Protein AF-A0A8A2U909-F1 (afdb_monomer_lite)

Structure (mmCIF, N/CA/C/O backbone):
data_AF-A0A8A2U909-F1
#
_entry.id   AF-A0A8A2U909-F1
#
loop_
_atom_site.group_PDB
_atom_site.id
_atom_site.type_symbol
_atom_site.label_atom_id
_atom_site.label_alt_id
_atom_site.label_comp_id
_atom_site.label_asym_id
_atom_site.label_entity_id
_atom_site.label_seq_id
_atom_site.pdbx_PDB_ins_code
_atom_site.Cartn_x
_atom_site.Cartn_y
_atom_site.Cartn_z
_atom_site.occupancy
_atom_site.B_iso_or_equiv
_atom_site.auth_seq_id
_atom_site.auth_comp_id
_atom_site.auth_asym_id
_atom_site.auth_atom_id
_atom_site.pdbx_PDB_model_num
ATOM 1 N N . MET A 1 1 ? -36.564 -21.801 -9.803 1.00 47.28 1 MET A N 1
ATOM 2 C CA . MET A 1 1 ? -35.468 -21.285 -8.952 1.00 47.28 1 MET A CA 1
ATOM 3 C C . MET A 1 1 ? -34.598 -20.364 -9.797 1.00 47.28 1 MET A C 1
ATOM 5 O O . MET A 1 1 ? -33.864 -20.849 -10.649 1.00 47.28 1 MET A O 1
ATOM 9 N N . GLY A 1 2 ? -34.771 -19.047 -9.660 1.00 52.44 2 GLY A N 1
ATOM 10 C CA . GLY A 1 2 ? -33.979 -18.056 -10.394 1.00 52.44 2 GLY A CA 1
ATOM 11 C C . GLY A 1 2 ? -32.589 -17.927 -9.777 1.00 52.44 2 GLY A C 1
ATOM 12 O O . GLY A 1 2 ? -32.468 -17.796 -8.563 1.00 52.44 2 GLY A O 1
ATOM 13 N N . LYS A 1 3 ? -31.538 -18.011 -10.596 1.00 52.72 3 LYS A N 1
ATOM 14 C CA . LYS A 1 3 ? -30.159 -17.796 -10.150 1.00 52.72 3 LYS A CA 1
ATOM 15 C C . LYS A 1 3 ? -29.948 -16.292 -9.974 1.00 52.72 3 LYS A C 1
ATOM 17 O O . LYS A 1 3 ? -29.830 -15.575 -10.965 1.00 52.72 3 LYS A O 1
ATOM 22 N N . THR A 1 4 ? -29.926 -15.811 -8.735 1.00 53.03 4 THR A N 1
ATOM 23 C CA . THR A 1 4 ? -29.543 -14.428 -8.432 1.00 53.03 4 THR A CA 1
ATOM 24 C C . THR A 1 4 ? -28.073 -14.248 -8.795 1.00 53.03 4 THR A C 1
ATOM 26 O O . THR A 1 4 ? -27.189 -14.830 -8.171 1.00 53.03 4 THR A O 1
ATOM 29 N N . LYS A 1 5 ? -27.810 -13.481 -9.853 1.00 51.97 5 LYS A N 1
ATOM 30 C CA . LYS A 1 5 ? -26.457 -13.139 -10.291 1.00 51.97 5 LYS A CA 1
ATOM 31 C C . LYS A 1 5 ? -26.011 -11.924 -9.478 1.00 51.97 5 LYS A C 1
ATOM 33 O O . LYS A 1 5 ? -26.373 -10.802 -9.813 1.00 51.97 5 LYS A O 1
ATOM 38 N N . ILE A 1 6 ? -25.292 -12.157 -8.383 1.00 53.19 6 ILE A N 1
ATOM 39 C CA . ILE A 1 6 ? -24.688 -11.077 -7.595 1.00 53.19 6 ILE A CA 1
ATOM 40 C C . ILE A 1 6 ? -23.585 -10.456 -8.463 1.00 53.19 6 ILE A C 1
ATOM 42 O O . ILE A 1 6 ? -22.644 -11.147 -8.856 1.00 53.19 6 ILE A O 1
ATOM 46 N N . ARG A 1 7 ? -23.738 -9.180 -8.832 1.00 53.00 7 ARG A N 1
ATOM 47 C CA . ARG A 1 7 ? -22.657 -8.385 -9.423 1.00 53.00 7 ARG A CA 1
ATOM 48 C C . ARG A 1 7 ? -21.911 -7.730 -8.269 1.00 53.00 7 ARG A C 1
ATOM 50 O O . ARG A 1 7 ? -22.487 -6.906 -7.571 1.00 53.00 7 ARG A O 1
ATOM 57 N N . TYR A 1 8 ? -20.665 -8.130 -8.064 1.00 52.78 8 TYR A N 1
ATOM 58 C CA . TYR A 1 8 ? -19.734 -7.381 -7.231 1.00 52.78 8 TYR A CA 1
ATOM 59 C C . TYR A 1 8 ? -19.113 -6.314 -8.132 1.00 52.78 8 TYR A C 1
ATOM 61 O O . TYR A 1 8 ? -18.370 -6.649 -9.053 1.00 52.78 8 TYR A O 1
ATOM 69 N N . GLU A 1 9 ? -19.480 -5.052 -7.933 1.00 56.06 9 GLU A N 1
ATOM 70 C CA . GLU A 1 9 ? -18.778 -3.934 -8.562 1.00 56.06 9 GLU A CA 1
ATOM 71 C C . GLU A 1 9 ? -17.549 -3.642 -7.700 1.00 56.06 9 GLU A C 1
ATOM 73 O O . GLU A 1 9 ? -17.666 -3.226 -6.549 1.00 56.06 9 GLU A O 1
ATOM 78 N N . ALA A 1 10 ? -16.362 -3.956 -8.221 1.00 59.59 10 ALA A N 1
ATOM 79 C CA . ALA A 1 10 ? -15.121 -3.553 -7.581 1.00 59.59 10 ALA A CA 1
ATOM 80 C C . ALA A 1 10 ? -14.982 -2.034 -7.753 1.00 59.59 10 ALA A C 1
ATOM 82 O O . ALA A 1 10 ? -14.821 -1.556 -8.875 1.00 59.59 10 ALA A O 1
ATOM 83 N N . ASN A 1 11 ? -15.069 -1.280 -6.656 1.00 74.62 11 ASN A N 1
ATOM 84 C CA . ASN A 1 11 ? -14.745 0.144 -6.662 1.00 74.62 11 ASN A CA 1
ATOM 85 C C . ASN A 1 11 ? -13.223 0.285 -6.778 1.00 74.62 11 ASN A C 1
ATOM 87 O O . ASN A 1 11 ? -12.502 0.158 -5.786 1.00 74.62 11 ASN A O 1
ATOM 91 N N . VAL A 1 12 ? -12.740 0.479 -8.004 1.00 82.12 12 VAL A N 1
ATOM 92 C CA . VAL A 1 12 ? -11.330 0.766 -8.278 1.00 82.12 12 VAL A CA 1
ATOM 93 C C . VAL A 1 12 ? -11.115 2.267 -8.119 1.00 82.12 12 VAL A C 1
ATOM 95 O O . VAL A 1 12 ? -11.757 3.062 -8.804 1.00 82.12 12 VAL A O 1
ATOM 98 N N . THR A 1 13 ? -10.226 2.640 -7.203 1.00 85.81 13 THR A N 1
ATOM 99 C CA . THR A 1 13 ? -9.774 4.024 -7.016 1.00 85.81 13 THR A CA 1
ATOM 100 C C . THR A 1 13 ? -8.370 4.130 -7.576 1.00 85.81 13 THR A C 1
ATOM 102 O O . THR A 1 13 ? -7.528 3.294 -7.254 1.00 85.81 13 THR A O 1
ATOM 105 N N . GLU A 1 14 ? -8.117 5.149 -8.392 1.00 87.62 14 GLU A N 1
ATOM 106 C CA . GLU A 1 14 ? -6.828 5.382 -9.042 1.00 87.62 14 GLU A CA 1
ATOM 107 C C . GLU A 1 14 ? -6.304 6.775 -8.699 1.00 87.62 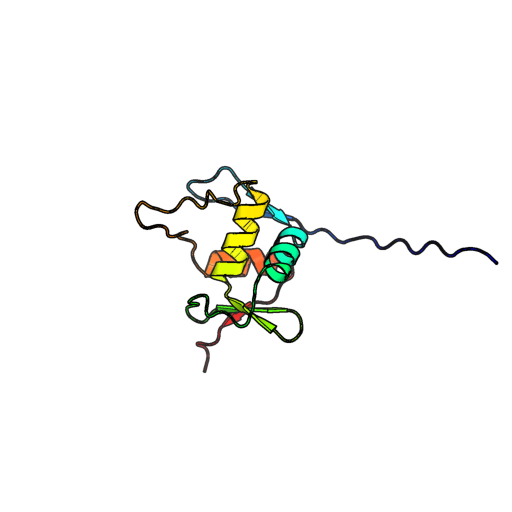14 GLU A C 1
ATOM 109 O O . GLU A 1 14 ? -7.067 7.733 -8.559 1.00 87.62 14 GLU A O 1
ATOM 114 N N . THR A 1 15 ? -4.987 6.897 -8.594 1.00 81.81 15 THR A N 1
ATOM 115 C CA . THR A 1 15 ? -4.300 8.169 -8.390 1.00 81.81 15 THR A CA 1
ATOM 116 C C . THR A 1 15 ? -3.006 8.197 -9.194 1.00 81.81 15 THR A C 1
ATOM 118 O O . THR A 1 15 ? -2.431 7.158 -9.522 1.00 81.81 15 THR A O 1
ATOM 121 N N . VAL A 1 16 ? -2.549 9.392 -9.560 1.00 76.81 16 VAL A N 1
ATOM 122 C CA . VAL A 1 16 ? -1.341 9.560 -10.376 1.00 76.81 16 VAL A CA 1
ATOM 123 C C . VAL A 1 16 ? -0.204 10.030 -9.488 1.00 76.81 16 VAL A C 1
ATOM 125 O O . VAL A 1 16 ? -0.205 11.163 -9.005 1.00 76.81 16 VAL A O 1
ATOM 128 N N . LEU A 1 17 ? 0.805 9.179 -9.333 1.00 71.62 17 LEU A N 1
ATOM 129 C CA . LEU A 1 17 ? 2.045 9.539 -8.673 1.00 71.62 17 LEU A CA 1
ATOM 130 C C . LEU A 1 17 ? 2.983 10.209 -9.683 1.00 71.62 17 LEU A C 1
ATOM 132 O O . LEU A 1 17 ? 3.403 9.613 -10.678 1.00 71.62 17 LEU A O 1
ATOM 136 N N . ARG A 1 18 ? 3.322 11.474 -9.421 1.00 65.62 18 ARG A N 1
ATOM 137 C CA . ARG A 1 18 ? 4.377 12.191 -10.145 1.00 65.62 18 ARG A CA 1
ATOM 138 C C . ARG A 1 18 ? 5.656 12.102 -9.331 1.00 65.62 18 ARG A C 1
ATOM 140 O O . ARG A 1 18 ? 5.723 12.679 -8.251 1.00 65.62 18 ARG A O 1
ATOM 147 N N . THR A 1 19 ? 6.660 11.402 -9.843 1.00 57.91 19 THR A N 1
ATOM 148 C CA . THR A 1 19 ? 7.998 11.403 -9.245 1.00 57.91 19 THR A CA 1
ATOM 149 C C . THR A 1 19 ? 8.932 12.262 -10.097 1.00 57.91 19 THR A C 1
ATOM 151 O O . THR A 1 19 ? 8.642 12.559 -11.256 1.00 57.91 19 THR A O 1
ATOM 154 N N . ALA A 1 20 ? 10.041 12.720 -9.515 1.00 54.34 20 ALA A N 1
ATOM 155 C CA . ALA A 1 20 ? 11.003 13.566 -10.222 1.00 54.34 20 ALA A CA 1
ATOM 156 C C . ALA A 1 20 ? 11.806 12.810 -11.303 1.00 54.34 20 ALA A C 1
ATOM 158 O O . ALA A 1 20 ? 12.410 13.456 -12.157 1.00 54.34 20 ALA A O 1
ATOM 159 N N . ARG A 1 21 ? 11.824 11.467 -11.265 1.00 52.88 21 ARG A N 1
ATOM 160 C CA . ARG A 1 21 ? 12.653 10.610 -12.137 1.00 52.88 21 ARG A CA 1
ATOM 161 C C . ARG A 1 21 ? 11.868 9.579 -12.955 1.00 52.88 21 ARG A C 1
ATOM 163 O O . ARG A 1 21 ? 12.262 9.290 -14.078 1.00 52.88 21 ARG A O 1
ATOM 170 N N . ILE A 1 22 ? 10.728 9.098 -12.458 1.00 55.41 22 ILE A N 1
ATOM 171 C CA . ILE A 1 22 ? 9.873 8.132 -13.160 1.00 55.41 22 ILE A CA 1
ATOM 172 C C . ILE A 1 22 ? 8.795 8.903 -13.930 1.00 55.41 22 ILE A C 1
ATOM 174 O O . ILE A 1 22 ? 8.192 9.857 -13.427 1.00 55.41 22 ILE A O 1
ATOM 178 N N . LYS A 1 23 ? 8.519 8.470 -15.164 1.00 61.59 23 LYS A N 1
ATOM 179 C CA . LYS A 1 23 ? 7.317 8.876 -15.907 1.00 61.59 23 LYS A CA 1
ATOM 180 C C . LYS A 1 23 ? 6.096 8.679 -14.999 1.00 61.59 23 LYS A C 1
ATOM 182 O O . LYS A 1 23 ? 6.043 7.699 -14.270 1.00 61.59 23 LYS A O 1
ATOM 187 N N . SER A 1 24 ? 5.132 9.602 -15.021 1.00 68.69 24 SER A N 1
ATOM 188 C CA . SER A 1 24 ? 3.940 9.543 -14.156 1.00 68.69 24 SER A CA 1
ATOM 189 C C . SER A 1 24 ? 3.352 8.128 -14.084 1.00 68.69 24 SER A C 1
ATOM 191 O O . SER A 1 24 ? 2.962 7.587 -15.122 1.00 68.69 24 SER A O 1
ATOM 193 N N . VAL A 1 25 ? 3.278 7.564 -12.879 1.00 75.25 25 VAL A N 1
ATOM 194 C CA . VAL A 1 25 ? 2.764 6.211 -12.637 1.00 75.25 25 VAL A CA 1
ATOM 195 C C . VAL A 1 25 ? 1.328 6.326 -12.147 1.00 75.25 25 VAL A C 1
ATOM 197 O O . VAL A 1 25 ? 1.042 7.100 -11.234 1.00 75.25 25 VAL A O 1
ATOM 200 N N . THR A 1 26 ? 0.416 5.576 -12.762 1.00 83.00 26 THR A N 1
ATOM 201 C CA . THR A 1 26 ? -0.957 5.449 -12.256 1.00 83.00 26 THR A CA 1
ATOM 202 C C . THR A 1 26 ? -0.990 4.276 -11.298 1.00 83.00 26 THR A C 1
ATOM 204 O O . THR A 1 26 ? -0.565 3.190 -11.664 1.00 83.00 26 THR A O 1
ATOM 207 N N . VAL A 1 27 ? -1.454 4.514 -10.079 1.00 85.06 27 VAL A N 1
ATOM 208 C CA . VAL A 1 27 ? -1.506 3.536 -8.992 1.00 85.06 27 VAL A CA 1
ATOM 209 C C . VAL A 1 27 ? -2.947 3.389 -8.539 1.00 85.06 27 VAL A C 1
ATOM 211 O O . VAL A 1 27 ? -3.638 4.392 -8.357 1.00 85.06 27 VAL A O 1
ATOM 214 N N . SER A 1 28 ? -3.399 2.150 -8.353 1.00 89.50 28 SER A N 1
ATOM 215 C CA . SER A 1 28 ? -4.757 1.854 -7.901 1.00 89.50 28 SER A CA 1
ATOM 216 C C . SER A 1 28 ? -4.792 1.239 -6.504 1.00 89.50 28 SER A C 1
ATOM 218 O O . SER A 1 28 ? -3.804 0.700 -5.999 1.00 89.50 28 SER A O 1
ATOM 220 N N . ASN A 1 29 ? -5.968 1.253 -5.876 1.00 89.81 29 ASN A N 1
ATOM 221 C CA . ASN A 1 29 ? -6.197 0.521 -4.631 1.00 89.81 29 ASN A CA 1
ATOM 222 C C . ASN A 1 29 ? -5.959 -0.994 -4.788 1.00 89.81 29 ASN A C 1
ATOM 224 O O . ASN A 1 29 ? -5.524 -1.648 -3.843 1.00 89.81 29 ASN A O 1
ATOM 228 N N . VAL A 1 30 ? -6.167 -1.551 -5.984 1.00 89.81 30 VAL A N 1
ATOM 229 C CA . VAL A 1 30 ? -5.867 -2.958 -6.296 1.00 89.81 30 VAL A CA 1
ATOM 230 C C . VAL A 1 30 ? -4.364 -3.237 -6.239 1.00 89.81 30 VAL A C 1
ATOM 232 O O . VAL A 1 30 ? -3.961 -4.303 -5.771 1.00 89.81 30 VAL A O 1
ATOM 235 N N . ASP A 1 31 ? -3.527 -2.286 -6.652 1.00 89.06 31 ASP A N 1
ATOM 236 C CA . ASP A 1 31 ? -2.070 -2.433 -6.586 1.00 89.06 31 ASP A CA 1
ATOM 237 C C . ASP A 1 31 ? -1.572 -2.445 -5.140 1.00 89.06 31 ASP A C 1
ATOM 239 O O . ASP A 1 31 ? -0.715 -3.260 -4.793 1.00 89.06 31 ASP A O 1
ATOM 243 N N . VAL A 1 32 ? -2.182 -1.627 -4.276 1.00 90.00 32 VAL A N 1
ATOM 244 C CA . VAL A 1 32 ? -1.913 -1.635 -2.830 1.00 90.00 32 VAL A CA 1
ATOM 245 C C . VAL A 1 32 ? -2.338 -2.963 -2.201 1.00 90.00 32 VAL A C 1
ATOM 247 O O . VAL A 1 32 ? -1.567 -3.564 -1.455 1.00 90.00 32 VAL A O 1
ATOM 250 N N . LEU A 1 33 ? -3.528 -3.478 -2.534 1.00 90.75 33 LEU A N 1
ATOM 251 C CA . LEU A 1 33 ? -3.983 -4.792 -2.055 1.00 90.75 33 LEU A CA 1
ATOM 252 C C . LEU A 1 33 ? -3.038 -5.916 -2.491 1.00 90.75 33 LEU A C 1
ATOM 254 O O . LEU A 1 33 ? -2.750 -6.828 -1.716 1.00 90.75 33 LEU A O 1
ATOM 258 N N . HIS A 1 34 ? -2.515 -5.841 -3.714 1.00 89.12 34 HIS A N 1
ATOM 259 C CA . HIS A 1 34 ? -1.501 -6.776 -4.182 1.00 89.12 34 HIS A CA 1
ATOM 260 C C . HIS A 1 34 ? -0.190 -6.649 -3.405 1.00 89.12 34 HIS A C 1
ATOM 262 O O . HIS A 1 34 ? 0.386 -7.671 -3.031 1.00 89.12 34 HIS A O 1
ATOM 268 N N . ALA A 1 35 ? 0.276 -5.427 -3.134 1.00 88.69 35 ALA A N 1
ATOM 269 C CA . ALA A 1 35 ? 1.456 -5.206 -2.306 1.00 88.69 35 ALA A CA 1
ATOM 270 C C . ALA A 1 35 ? 1.273 -5.859 -0.928 1.00 88.69 35 ALA A C 1
ATOM 272 O O . ALA A 1 35 ? 2.088 -6.702 -0.552 1.00 88.69 35 ALA A O 1
ATOM 273 N N . LEU A 1 36 ? 0.158 -5.580 -0.247 1.00 89.50 36 LEU A N 1
ATOM 274 C CA . LEU A 1 36 ? -0.199 -6.168 1.049 1.00 89.50 36 LEU A CA 1
ATOM 275 C C . LEU A 1 36 ? -0.219 -7.703 1.016 1.00 89.50 36 LEU A C 1
ATOM 277 O O . LEU A 1 36 ? 0.362 -8.341 1.889 1.00 89.50 36 LEU A O 1
ATOM 281 N N . ALA A 1 37 ? -0.813 -8.305 -0.019 1.00 88.06 37 ALA A N 1
ATOM 282 C CA . ALA A 1 37 ? -0.897 -9.760 -0.162 1.00 88.06 37 ALA A CA 1
ATOM 283 C C . ALA A 1 37 ? 0.466 -10.447 -0.371 1.00 88.06 37 ALA A C 1
ATOM 285 O O . ALA A 1 37 ? 0.614 -11.633 -0.083 1.00 88.06 37 ALA A O 1
ATOM 286 N N . THR A 1 38 ? 1.462 -9.726 -0.894 1.00 86.06 38 THR A N 1
ATOM 287 C CA . THR A 1 38 ? 2.824 -10.255 -1.097 1.00 86.06 38 THR A CA 1
ATOM 288 C C . THR A 1 38 ? 3.780 -9.941 0.049 1.00 86.06 38 THR A C 1
ATOM 290 O O . THR A 1 38 ? 4.919 -10.426 0.050 1.00 86.06 38 THR A O 1
ATOM 293 N N . LEU A 1 39 ? 3.356 -9.095 0.987 1.00 85.81 39 LEU A N 1
ATOM 294 C CA . LEU A 1 39 ? 4.163 -8.692 2.120 1.00 85.81 39 LEU A CA 1
ATOM 295 C C . LEU A 1 39 ? 3.943 -9.628 3.296 1.00 85.81 39 LEU A C 1
ATOM 297 O O . LEU A 1 39 ? 2.823 -9.967 3.660 1.00 85.81 39 LEU A O 1
ATOM 301 N N . ASP A 1 40 ? 5.058 -10.009 3.905 1.00 83.00 40 ASP A N 1
ATOM 302 C CA . ASP A 1 40 ? 5.066 -10.673 5.196 1.00 83.00 40 ASP A CA 1
ATOM 303 C C . ASP A 1 40 ? 5.121 -9.582 6.282 1.00 83.00 40 ASP A C 1
ATOM 305 O O . ASP A 1 40 ? 6.165 -8.921 6.393 1.00 83.00 40 ASP A O 1
ATOM 309 N N . PRO A 1 41 ? 4.031 -9.356 7.045 1.00 78.81 41 PRO A N 1
ATOM 310 C CA . PRO A 1 41 ? 3.985 -8.331 8.087 1.00 78.81 41 PRO A CA 1
ATOM 311 C C . PRO A 1 41 ? 4.914 -8.649 9.268 1.00 78.81 41 PRO A C 1
ATOM 313 O O . PRO A 1 41 ? 5.228 -7.763 10.058 1.00 78.81 41 PRO A O 1
ATOM 316 N N . CYS A 1 42 ? 5.383 -9.896 9.400 1.00 74.56 42 CYS A N 1
ATOM 317 C CA . CYS A 1 42 ? 6.290 -10.310 10.469 1.00 74.56 42 CYS A CA 1
ATOM 318 C C . CYS A 1 42 ? 7.767 -10.049 10.143 1.00 74.56 42 CYS A C 1
ATOM 320 O O . CYS A 1 42 ? 8.616 -10.122 11.035 1.00 74.56 42 CYS A O 1
ATOM 322 N N . LYS A 1 43 ? 8.107 -9.753 8.882 1.00 74.38 43 LYS A N 1
ATOM 323 C CA . LYS A 1 43 ? 9.475 -9.381 8.511 1.00 74.38 43 LYS A CA 1
ATOM 324 C C . LYS A 1 43 ? 9.722 -7.917 8.854 1.00 74.38 43 LYS A C 1
ATOM 326 O O . LYS A 1 43 ? 8.951 -7.038 8.485 1.00 74.38 43 LYS A O 1
ATOM 331 N N . ASN A 1 44 ? 10.820 -7.654 9.562 1.00 60.59 44 ASN A N 1
ATOM 332 C CA . ASN A 1 44 ? 11.216 -6.292 9.898 1.00 60.59 44 ASN A CA 1
ATOM 333 C C . ASN A 1 44 ? 11.782 -5.593 8.653 1.00 60.59 44 ASN A C 1
ATOM 335 O O . ASN A 1 44 ? 12.951 -5.767 8.313 1.00 60.59 44 ASN A O 1
ATOM 339 N N . HIS A 1 45 ? 10.939 -4.809 7.983 1.00 63.50 45 HIS A N 1
ATOM 340 C CA . HIS A 1 45 ? 11.289 -4.056 6.772 1.00 63.50 45 HIS A CA 1
ATOM 341 C C . HIS A 1 45 ? 11.853 -2.652 7.062 1.00 63.50 45 HIS A C 1
ATOM 343 O O . HIS A 1 45 ? 11.739 -1.779 6.212 1.00 63.50 45 HIS A O 1
ATOM 349 N N . GLN A 1 46 ? 12.445 -2.423 8.244 1.00 58.50 46 GLN A N 1
ATOM 350 C CA . GLN A 1 46 ? 13.069 -1.148 8.646 1.00 58.50 46 GLN A CA 1
ATOM 351 C C . GLN A 1 46 ? 12.165 0.077 8.400 1.00 58.50 46 GLN A C 1
ATOM 353 O O . GLN A 1 46 ? 12.406 0.883 7.502 1.00 58.50 46 GLN A O 1
ATOM 358 N N . SER A 1 47 ? 11.100 0.223 9.196 1.00 62.69 47 SER A N 1
ATOM 359 C CA . SER A 1 47 ? 10.204 1.383 9.110 1.00 62.69 47 SER A CA 1
ATOM 360 C C . SER A 1 47 ? 10.408 2.357 10.266 1.00 62.69 47 SER A C 1
ATOM 362 O O . SER A 1 47 ? 10.311 1.971 11.428 1.00 62.69 47 SER A O 1
ATOM 364 N N . GLU A 1 48 ? 10.637 3.626 9.933 1.00 67.12 48 GLU A N 1
ATOM 365 C CA . GLU A 1 48 ? 10.822 4.755 10.855 1.00 67.12 48 GLU A CA 1
ATOM 366 C C . GLU A 1 48 ? 9.488 5.261 11.441 1.00 67.12 48 GLU A C 1
ATOM 368 O O . GLU A 1 48 ? 9.213 6.452 11.416 1.00 67.12 48 GLU A O 1
ATOM 373 N N . ASN A 1 49 ? 8.632 4.373 11.960 1.00 77.88 49 ASN A N 1
ATOM 374 C CA . ASN A 1 49 ? 7.409 4.710 12.721 1.00 77.88 49 ASN A CA 1
ATOM 375 C C . ASN A 1 49 ? 6.096 4.921 11.944 1.00 77.88 49 ASN A C 1
ATOM 377 O O . ASN A 1 49 ? 5.100 5.293 12.559 1.00 77.88 49 ASN A O 1
ATOM 381 N N . ARG A 1 50 ? 6.020 4.661 10.630 1.00 85.94 50 ARG A N 1
ATOM 382 C CA . ARG A 1 50 ? 4.745 4.757 9.882 1.00 85.94 50 ARG A CA 1
ATOM 383 C C . ARG A 1 50 ? 4.294 3.429 9.294 1.00 85.94 50 ARG A C 1
ATOM 385 O O . ARG A 1 50 ? 5.045 2.773 8.572 1.00 85.94 50 ARG A O 1
ATOM 392 N N . TYR A 1 51 ? 3.032 3.082 9.530 1.00 88.31 51 TYR A N 1
ATOM 393 C CA . TYR A 1 51 ? 2.453 1.809 9.109 1.00 88.31 51 TYR A CA 1
ATOM 394 C C . TYR A 1 51 ? 1.079 1.988 8.471 1.00 88.31 51 TYR A C 1
ATOM 396 O O . TYR A 1 51 ? 0.431 3.014 8.640 1.00 88.31 51 TYR A O 1
ATOM 404 N N . VAL A 1 52 ? 0.637 0.960 7.759 1.00 90.06 52 VAL A N 1
ATOM 405 C CA . VAL A 1 52 ? -0.743 0.778 7.304 1.00 90.06 52 VAL A CA 1
ATOM 406 C C . VAL A 1 52 ? -1.329 -0.388 8.078 1.00 90.06 52 VAL A C 1
ATOM 408 O O . VAL A 1 52 ? -0.708 -1.455 8.148 1.00 90.06 52 VAL A O 1
ATOM 411 N N . GLU A 1 53 ? -2.510 -0.184 8.652 1.00 89.50 53 GLU A N 1
ATOM 412 C CA . GLU A 1 53 ? -3.286 -1.256 9.268 1.00 89.50 53 GLU A CA 1
ATOM 413 C C . GLU A 1 53 ? -4.217 -1.868 8.221 1.00 89.50 53 GLU A C 1
ATOM 415 O O . GLU A 1 53 ? -4.993 -1.179 7.559 1.00 89.50 53 GLU A O 1
ATOM 420 N N . TYR A 1 54 ? -4.104 -3.181 8.030 1.00 88.75 54 TYR A N 1
ATOM 421 C CA . TYR A 1 54 ? -4.970 -3.922 7.123 1.00 88.75 54 TYR A CA 1
ATOM 422 C C . TYR A 1 54 ? -5.266 -5.307 7.698 1.00 88.75 54 TYR A C 1
ATOM 424 O O . TYR A 1 54 ? -4.365 -6.132 7.867 1.00 88.75 54 TYR A O 1
ATOM 432 N N . GLY A 1 55 ? -6.539 -5.558 8.013 1.00 87.38 55 GLY A N 1
ATOM 433 C CA . GLY A 1 55 ? -6.926 -6.715 8.822 1.00 87.38 55 GLY A CA 1
ATOM 434 C C . GLY A 1 55 ? -6.324 -6.624 10.227 1.00 87.38 55 GLY A C 1
ATOM 435 O O . GLY A 1 55 ? -6.332 -5.557 10.830 1.00 87.38 55 GLY A O 1
ATOM 436 N N . ASP A 1 56 ? -5.763 -7.728 10.720 1.00 87.75 56 ASP A N 1
ATOM 437 C CA . ASP A 1 56 ? -5.119 -7.812 12.042 1.00 87.75 56 ASP A CA 1
ATOM 438 C C . ASP A 1 56 ? -3.599 -7.546 11.988 1.00 87.75 56 ASP A C 1
ATOM 440 O O . ASP A 1 56 ? -2.841 -7.957 12.872 1.00 87.75 56 ASP A O 1
ATOM 444 N N . HIS A 1 57 ? -3.121 -6.907 10.915 1.00 88.00 57 HIS A N 1
ATOM 445 C CA . HIS A 1 57 ? -1.698 -6.756 10.632 1.00 88.00 57 HIS A CA 1
ATOM 446 C C . HIS A 1 57 ? -1.293 -5.307 10.370 1.00 88.00 57 HIS A C 1
ATOM 448 O O . HIS A 1 57 ? -2.039 -4.509 9.799 1.00 88.00 57 HIS A O 1
ATOM 454 N N . ARG A 1 58 ? -0.050 -5.002 10.758 1.00 87.75 58 ARG A N 1
ATOM 455 C CA . ARG A 1 58 ? 0.635 -3.739 10.486 1.00 87.75 58 ARG A CA 1
ATOM 456 C C . ARG A 1 58 ? 1.708 -3.959 9.441 1.00 87.75 58 ARG A C 1
ATOM 458 O O . ARG A 1 58 ? 2.527 -4.866 9.564 1.00 87.75 58 ARG A O 1
ATOM 465 N N . TYR A 1 59 ? 1.722 -3.089 8.447 1.00 88.69 59 TYR A N 1
ATOM 466 C CA . TYR A 1 59 ? 2.653 -3.153 7.333 1.00 88.69 59 TYR A CA 1
ATOM 467 C C . TYR A 1 59 ? 3.431 -1.845 7.234 1.00 88.69 59 TYR A C 1
ATOM 469 O O . TYR A 1 59 ? 2.852 -0.768 7.338 1.00 88.69 59 TYR A O 1
ATOM 477 N N . ALA A 1 60 ? 4.744 -1.929 7.030 1.00 87.62 60 ALA A N 1
ATOM 478 C CA . ALA A 1 60 ? 5.604 -0.756 6.896 1.00 87.62 60 ALA A CA 1
ATOM 479 C C . ALA A 1 60 ? 5.188 0.114 5.697 1.00 87.62 60 ALA A C 1
ATOM 481 O O . ALA A 1 60 ? 5.119 -0.378 4.567 1.00 87.62 60 ALA A O 1
ATOM 482 N N . LEU A 1 61 ? 4.984 1.418 5.925 1.00 86.75 61 LEU A N 1
ATOM 483 C CA . LEU A 1 61 ? 4.537 2.359 4.891 1.00 86.75 61 LEU A CA 1
ATOM 484 C C . LEU A 1 61 ? 5.472 2.365 3.670 1.00 86.75 61 LEU A C 1
ATOM 486 O O . LEU A 1 61 ? 5.015 2.233 2.534 1.00 86.75 61 LEU A O 1
ATOM 490 N N . LYS A 1 62 ? 6.787 2.496 3.906 1.00 82.25 62 LYS A N 1
ATOM 491 C CA . LYS A 1 62 ? 7.815 2.586 2.850 1.00 82.25 62 LYS A CA 1
ATOM 492 C C . LYS A 1 62 ? 7.773 1.366 1.925 1.00 82.25 62 LYS A C 1
ATOM 494 O O . LYS A 1 62 ? 7.829 1.514 0.708 1.00 82.25 62 LYS A O 1
ATOM 499 N N . GLU A 1 63 ? 7.607 0.175 2.494 1.00 84.12 63 GLU A N 1
ATOM 500 C CA . GLU A 1 63 ? 7.610 -1.073 1.733 1.00 84.12 63 GLU A CA 1
ATOM 501 C C . GLU A 1 63 ? 6.311 -1.269 0.931 1.00 84.12 63 GLU A C 1
ATOM 503 O O . GLU A 1 63 ? 6.366 -1.696 -0.224 1.00 84.12 63 GLU A O 1
ATOM 508 N N . ILE A 1 64 ? 5.150 -0.886 1.481 1.00 87.56 64 ILE A N 1
ATOM 509 C CA . ILE A 1 64 ? 3.893 -0.899 0.713 1.00 87.56 64 ILE A CA 1
ATOM 510 C C . ILE A 1 64 ? 4.009 0.009 -0.502 1.00 87.56 64 ILE A C 1
ATOM 512 O O . ILE A 1 64 ? 3.720 -0.424 -1.618 1.00 87.56 64 ILE A O 1
ATOM 516 N N . VAL A 1 65 ? 4.430 1.2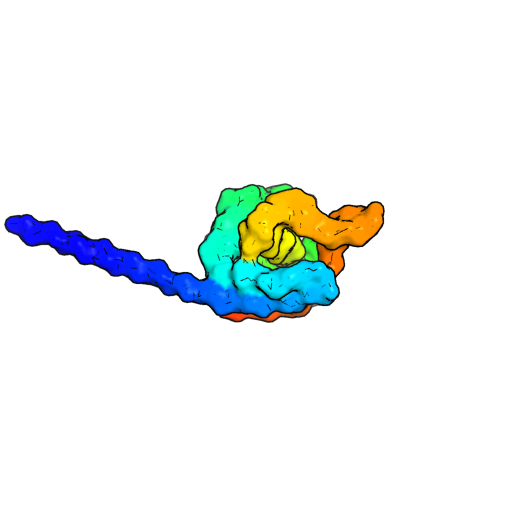59 -0.299 1.00 84.62 65 VAL A N 1
ATOM 517 C CA . VAL A 1 65 ? 4.529 2.236 -1.388 1.00 84.62 65 VAL A CA 1
ATOM 518 C C . VAL A 1 65 ? 5.506 1.744 -2.449 1.00 84.62 65 VAL A C 1
ATOM 520 O O . VAL A 1 65 ? 5.160 1.730 -3.629 1.00 84.62 65 VAL A O 1
ATOM 523 N N . ARG A 1 66 ? 6.685 1.263 -2.037 1.00 81.19 66 ARG A N 1
ATOM 524 C CA . ARG A 1 66 ? 7.694 0.710 -2.945 1.00 81.19 66 ARG A CA 1
ATOM 525 C C . ARG A 1 66 ? 7.110 -0.380 -3.844 1.00 81.19 66 ARG A C 1
ATOM 527 O O . ARG A 1 66 ? 7.239 -0.297 -5.062 1.00 81.19 66 ARG A O 1
ATOM 534 N N . ARG A 1 67 ? 6.441 -1.383 -3.268 1.00 83.25 67 ARG A N 1
ATOM 535 C CA . ARG A 1 67 ? 5.865 -2.491 -4.050 1.00 83.25 67 ARG A CA 1
ATOM 536 C C . ARG A 1 67 ? 4.690 -2.070 -4.918 1.00 83.25 67 ARG A C 1
ATOM 538 O O . ARG A 1 67 ? 4.545 -2.569 -6.030 1.00 83.25 67 ARG A O 1
ATOM 545 N N . THR A 1 68 ? 3.872 -1.152 -4.419 1.00 85.56 68 THR A N 1
ATOM 546 C CA . THR A 1 68 ? 2.726 -0.607 -5.152 1.00 85.56 68 THR A CA 1
ATOM 547 C C . THR A 1 68 ? 3.196 0.112 -6.421 1.00 85.56 68 THR A C 1
ATOM 549 O O . THR A 1 68 ? 2.662 -0.123 -7.507 1.00 85.56 68 THR A O 1
ATOM 552 N N . VAL A 1 69 ? 4.242 0.937 -6.306 1.00 80.44 69 VAL A N 1
ATOM 553 C CA . VAL A 1 69 ? 4.838 1.658 -7.440 1.00 80.44 69 VAL A CA 1
ATOM 554 C C . VAL A 1 69 ? 5.558 0.704 -8.390 1.00 80.44 69 VAL A C 1
ATOM 556 O O . VAL A 1 69 ? 5.294 0.767 -9.585 1.00 80.44 69 VAL A O 1
ATOM 559 N N . ALA A 1 70 ? 6.394 -0.209 -7.880 1.00 77.38 70 ALA A N 1
ATOM 560 C CA . ALA A 1 70 ? 7.120 -1.185 -8.702 1.00 77.38 70 ALA A CA 1
ATOM 561 C C . ALA A 1 70 ? 6.170 -2.028 -9.569 1.00 77.38 70 ALA A C 1
ATOM 563 O O . ALA A 1 70 ? 6.387 -2.211 -10.765 1.00 77.38 70 ALA A O 1
ATOM 564 N N . ARG A 1 71 ? 5.051 -2.474 -8.986 1.00 77.69 71 ARG A N 1
ATOM 565 C CA . ARG A 1 71 ? 3.999 -3.183 -9.721 1.00 77.69 71 ARG A CA 1
ATOM 566 C C . ARG A 1 71 ? 3.379 -2.321 -10.820 1.00 77.69 71 ARG A C 1
ATOM 568 O O . ARG A 1 71 ? 3.201 -2.793 -11.935 1.00 77.69 71 ARG A O 1
ATOM 575 N N . SER A 1 72 ? 3.025 -1.083 -10.493 1.00 73.88 72 SER A N 1
ATOM 576 C CA . SER A 1 72 ? 2.284 -0.200 -11.402 1.00 73.88 72 SER A CA 1
ATOM 577 C C . SER A 1 72 ? 3.148 0.370 -12.527 1.00 73.88 72 SER A C 1
ATOM 579 O O . SER A 1 72 ? 2.636 0.743 -13.580 1.00 73.88 72 SER A O 1
ATOM 581 N N . ALA A 1 73 ? 4.461 0.430 -12.315 1.00 68.25 73 ALA A N 1
ATOM 582 C CA . ALA A 1 73 ? 5.435 0.783 -13.337 1.00 68.25 73 ALA A CA 1
ATOM 583 C C . ALA A 1 73 ? 5.742 -0.376 -14.311 1.00 68.25 73 ALA A C 1
ATOM 585 O O . ALA A 1 73 ? 6.424 -0.139 -15.300 1.00 68.25 73 ALA A O 1
ATOM 586 N N . ASP A 1 74 ? 5.236 -1.599 -14.066 1.00 64.00 74 ASP A N 1
ATOM 587 C CA . ASP A 1 74 ? 5.686 -2.849 -14.719 1.00 64.00 74 ASP A CA 1
ATOM 588 C C . ASP A 1 74 ? 7.197 -3.097 -14.542 1.00 64.00 74 ASP A C 1
ATOM 590 O O . ASP A 1 74 ? 7.841 -3.826 -15.291 1.00 64.00 74 ASP A O 1
ATOM 594 N N . GLU A 1 75 ? 7.773 -2.494 -13.505 1.00 60.25 75 GLU A N 1
ATOM 595 C CA . GLU A 1 75 ? 9.186 -2.574 -13.179 1.00 60.25 75 GLU A CA 1
ATOM 596 C C . GLU A 1 75 ? 9.331 -3.188 -11.783 1.00 60.25 75 GLU A C 1
ATOM 598 O O . GLU A 1 75 ? 9.574 -2.477 -10.805 1.00 60.25 75 GLU A O 1
ATOM 603 N N . PRO A 1 76 ? 9.174 -4.522 -11.658 1.00 49.22 76 PRO A N 1
ATOM 604 C CA . PRO A 1 76 ? 9.295 -5.204 -10.371 1.00 49.22 76 PRO A CA 1
ATOM 605 C C . PRO A 1 76 ? 10.690 -5.042 -9.742 1.00 49.22 76 PRO A C 1
ATOM 607 O O . PRO A 1 76 ? 10.811 -5.182 -8.526 1.00 49.22 76 PRO A O 1
ATOM 610 N N . ASP A 1 77 ? 11.701 -4.705 -10.555 1.00 45.03 77 ASP A N 1
ATOM 611 C CA . ASP A 1 77 ? 13.098 -4.493 -10.156 1.00 45.03 77 ASP A CA 1
ATOM 612 C C . ASP A 1 77 ? 13.642 -3.075 -10.434 1.00 45.03 77 ASP A C 1
ATOM 614 O O . ASP A 1 77 ? 14.675 -2.721 -9.866 1.00 45.03 77 ASP A O 1
ATOM 618 N N . SER A 1 78 ? 12.973 -2.224 -11.229 1.00 42.50 78 SER A N 1
ATOM 619 C CA . SER A 1 78 ? 13.403 -0.823 -11.424 1.00 42.50 78 SER A CA 1
ATOM 620 C C . SER A 1 78 ? 12.713 0.097 -10.421 1.00 42.50 78 SER A C 1
ATOM 622 O O . SER A 1 78 ? 12.003 1.046 -10.744 1.00 42.50 78 SER A O 1
ATOM 624 N N . THR A 1 79 ? 12.952 -0.148 -9.141 1.00 45.31 79 THR A N 1
ATOM 625 C CA . THR A 1 79 ? 13.092 1.013 -8.268 1.00 45.31 79 THR A CA 1
ATOM 626 C C . THR A 1 79 ? 14.346 1.728 -8.746 1.00 45.31 79 THR A C 1
ATOM 628 O O . THR A 1 79 ? 15.413 1.124 -8.672 1.00 45.31 79 THR A O 1
ATOM 631 N N . ASP A 1 80 ? 14.220 2.957 -9.263 1.00 42.34 80 ASP A N 1
ATOM 632 C CA . ASP A 1 80 ? 15.317 3.932 -9.357 1.00 42.34 80 ASP A CA 1
ATOM 633 C C . ASP A 1 80 ? 15.919 4.071 -7.951 1.00 42.34 80 ASP A C 1
ATOM 635 O O . ASP A 1 80 ? 15.547 4.918 -7.138 1.00 42.34 80 ASP A O 1
ATOM 639 N N . ALA A 1 81 ? 16.778 3.118 -7.635 1.00 41.31 81 ALA A N 1
ATOM 640 C CA . ALA A 1 81 ? 17.793 3.198 -6.638 1.00 41.31 81 ALA A CA 1
ATOM 641 C C . ALA A 1 81 ? 18.704 4.331 -7.100 1.00 41.31 81 ALA A C 1
ATOM 643 O O . ALA A 1 81 ? 19.250 4.276 -8.204 1.00 41.31 81 ALA A O 1
ATOM 644 N N . ASP A 1 82 ? 18.911 5.347 -6.265 1.00 41.41 82 ASP A N 1
ATOM 645 C CA . ASP A 1 82 ? 20.172 6.085 -6.352 1.00 41.41 82 ASP A CA 1
ATOM 646 C C . ASP A 1 82 ? 21.350 5.082 -6.313 1.00 41.41 82 ASP A C 1
ATOM 648 O O . ASP A 1 82 ? 21.148 3.902 -6.020 1.00 41.41 82 ASP A O 1
ATOM 652 N N . GLU A 1 83 ? 22.582 5.505 -6.607 1.00 40.59 83 GLU A N 1
ATOM 653 C CA . GLU A 1 83 ? 23.772 4.624 -6.659 1.00 40.59 83 GLU A CA 1
ATOM 654 C C . GLU A 1 83 ? 23.965 3.718 -5.404 1.00 40.59 83 GLU A C 1
ATOM 656 O O . GLU A 1 83 ? 24.732 2.757 -5.455 1.00 40.59 83 GLU A O 1
ATOM 661 N N . ASP A 1 84 ? 23.200 3.962 -4.330 1.00 44.16 84 ASP A N 1
ATOM 662 C CA . ASP A 1 84 ? 23.090 3.220 -3.068 1.00 44.16 84 ASP A CA 1
ATOM 663 C C . ASP A 1 84 ? 21.847 2.300 -2.884 1.00 44.16 84 ASP A C 1
ATOM 665 O O . ASP A 1 84 ? 21.690 1.706 -1.817 1.00 44.16 84 ASP A O 1
ATOM 669 N N . GLY A 1 85 ? 20.941 2.129 -3.856 1.00 42.25 85 GLY A N 1
ATOM 670 C CA . GLY A 1 85 ? 19.820 1.172 -3.720 1.00 42.25 85 GLY A CA 1
ATOM 671 C C . GLY A 1 85 ? 18.506 1.724 -3.146 1.00 42.25 85 GLY A C 1
ATOM 672 O O . GLY A 1 85 ? 17.539 0.968 -3.020 1.00 42.25 85 GLY A O 1
ATOM 673 N N . GLU A 1 86 ? 18.436 3.004 -2.767 1.00 46.16 86 GLU A N 1
ATOM 674 C CA . GLU A 1 86 ? 17.298 3.538 -2.008 1.00 46.16 86 GLU A CA 1
ATOM 675 C C . GLU A 1 86 ? 16.280 4.301 -2.863 1.00 46.16 86 GLU A C 1
ATOM 677 O O . GLU A 1 86 ? 16.574 5.330 -3.465 1.00 46.16 86 GLU A O 1
ATOM 682 N N . PHE A 1 87 ? 15.030 3.832 -2.833 1.00 52.56 87 PHE A N 1
ATOM 683 C CA . PHE A 1 87 ? 13.864 4.603 -3.256 1.00 52.56 87 PHE A CA 1
ATOM 684 C C . PHE A 1 87 ? 13.678 5.784 -2.290 1.00 52.56 87 PHE A C 1
ATOM 686 O O . PHE A 1 87 ? 13.129 5.622 -1.193 1.00 52.56 87 PHE A O 1
ATOM 693 N N . GLN A 1 88 ? 14.162 6.968 -2.675 1.00 54.28 88 GLN A N 1
ATOM 694 C CA . GLN A 1 88 ? 13.956 8.194 -1.906 1.00 54.28 88 GLN A CA 1
ATOM 695 C C . GLN A 1 88 ? 12.520 8.673 -2.076 1.00 54.28 88 GLN A C 1
ATOM 697 O O . GLN A 1 88 ? 12.140 9.301 -3.065 1.00 54.28 88 GLN A O 1
ATOM 702 N N . PHE A 1 89 ? 11.703 8.360 -1.084 1.00 61.09 89 PHE A N 1
ATOM 703 C CA . PHE A 1 89 ? 10.311 8.745 -1.064 1.00 61.09 89 PHE A CA 1
ATOM 704 C C . PHE A 1 89 ? 9.970 9.308 0.307 1.00 61.09 89 PHE A C 1
ATOM 706 O O . PHE A 1 89 ? 10.085 8.619 1.321 1.00 61.09 89 PHE A O 1
ATOM 713 N N . HIS A 1 90 ? 9.573 10.582 0.339 1.00 68.94 90 HIS A N 1
ATOM 714 C CA . HIS A 1 90 ? 9.177 11.228 1.583 1.00 68.94 90 HIS A CA 1
ATOM 715 C C . HIS A 1 90 ? 7.923 10.558 2.139 1.00 68.94 90 HIS A C 1
ATOM 717 O O . HIS A 1 90 ? 6.901 10.449 1.461 1.00 68.94 90 HIS A O 1
ATOM 723 N N . SER A 1 91 ? 7.989 10.162 3.408 1.00 70.56 91 SER A N 1
ATOM 724 C CA . SER A 1 91 ? 6.936 9.439 4.123 1.00 70.56 91 SER A CA 1
ATOM 725 C C . SER A 1 91 ? 5.572 10.136 4.045 1.00 70.56 91 SER A C 1
ATOM 727 O O . SER A 1 91 ? 4.541 9.472 4.038 1.00 70.56 91 SER A O 1
ATOM 729 N N . GLU A 1 92 ? 5.537 11.469 3.950 1.00 79.75 92 GLU A N 1
ATOM 730 C CA . GLU A 1 92 ? 4.302 12.251 3.790 1.00 79.75 92 GLU A CA 1
ATOM 731 C C . GLU A 1 92 ? 3.612 12.028 2.446 1.00 79.75 92 GLU A C 1
ATOM 733 O O . GLU A 1 92 ? 2.398 11.851 2.411 1.00 79.75 92 GLU A O 1
ATOM 738 N N . HIS A 1 93 ? 4.367 11.926 1.349 1.00 81.19 93 HIS A N 1
ATOM 739 C CA . HIS A 1 93 ? 3.781 11.597 0.051 1.00 81.19 93 HIS A CA 1
ATOM 740 C C . HIS A 1 93 ? 3.158 10.197 0.047 1.00 81.19 93 HIS A C 1
ATOM 742 O O . HIS A 1 93 ? 2.209 9.955 -0.692 1.00 81.19 93 HIS A O 1
ATOM 748 N N . GLY A 1 94 ? 3.654 9.283 0.883 1.00 81.31 94 GLY A N 1
ATOM 749 C CA . GLY A 1 94 ? 3.138 7.909 0.995 1.00 81.31 94 GLY A CA 1
ATOM 750 C C . GLY A 1 94 ? 1.847 7.844 1.739 1.00 81.31 94 GLY A C 1
ATOM 751 O O . GLY A 1 94 ? 0.931 7.159 1.305 1.00 81.31 94 GLY A O 1
ATOM 752 N N . VAL A 1 95 ? 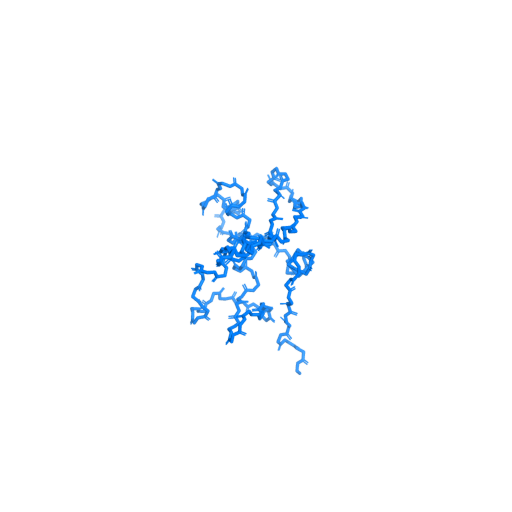1.786 8.603 2.827 1.00 87.50 95 VAL A N 1
ATOM 753 C CA . VAL A 1 95 ? 0.551 8.822 3.566 1.00 87.50 95 VAL A CA 1
ATOM 754 C C . VAL A 1 95 ? -0.508 9.377 2.621 1.00 87.50 95 VAL A C 1
ATOM 756 O O . VAL A 1 95 ? -1.516 8.717 2.402 1.00 87.50 95 VAL A O 1
ATOM 759 N N . THR A 1 96 ? -0.229 10.495 1.939 1.00 86.94 96 THR A N 1
ATOM 760 C CA . THR A 1 96 ? -1.187 11.087 0.992 1.00 86.94 96 THR A CA 1
ATOM 761 C C . THR A 1 96 ? -1.589 10.116 -0.119 1.00 86.94 96 THR A C 1
ATOM 763 O O . THR A 1 96 ? -2.765 10.038 -0.469 1.00 86.94 96 THR A O 1
ATOM 766 N N . LEU A 1 97 ? -0.634 9.363 -0.675 1.00 86.38 97 LEU A N 1
ATOM 767 C CA . LEU A 1 97 ? -0.910 8.377 -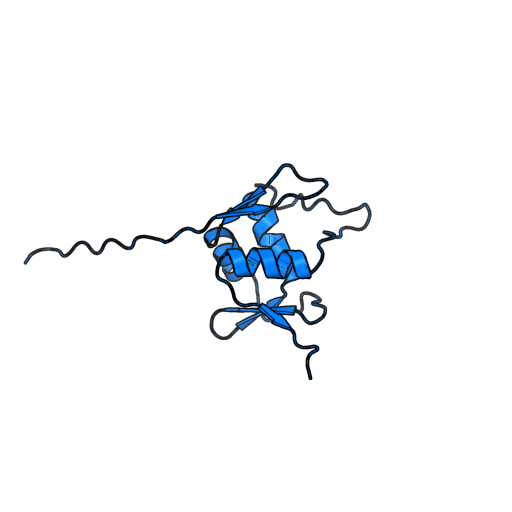1.716 1.00 86.38 97 LEU A CA 1
ATOM 768 C C . LEU A 1 97 ? -1.888 7.308 -1.218 1.00 86.38 97 LEU A C 1
ATOM 770 O O . LEU A 1 97 ? -2.922 7.086 -1.844 1.00 86.38 97 LEU A O 1
ATOM 774 N N . LEU A 1 98 ? -1.575 6.658 -0.100 1.00 89.62 98 LEU A N 1
ATOM 775 C CA . LEU A 1 98 ? -2.368 5.548 0.417 1.00 89.62 98 LEU A CA 1
ATOM 776 C C . LEU A 1 98 ? -3.730 6.003 0.947 1.00 89.62 98 LEU A C 1
ATOM 778 O O . LEU A 1 98 ? -4.733 5.357 0.651 1.00 89.62 98 LEU A O 1
ATOM 782 N N . GLU A 1 99 ? -3.794 7.152 1.618 1.00 90.25 99 GLU A N 1
ATOM 783 C CA . GLU A 1 99 ? -5.055 7.754 2.061 1.00 90.25 99 GLU A CA 1
ATOM 784 C C . GLU A 1 99 ? -5.949 8.123 0.873 1.00 90.25 99 GLU A C 1
ATOM 786 O O . GLU A 1 99 ? -7.149 7.851 0.898 1.00 90.25 99 GLU A O 1
ATOM 791 N N . SER A 1 100 ? -5.378 8.647 -0.222 1.00 88.56 100 SER A N 1
ATOM 792 C CA . SER A 1 100 ? -6.142 8.931 -1.449 1.00 88.56 100 SER A CA 1
ATOM 793 C C . SER A 1 100 ? -6.717 7.671 -2.108 1.00 88.56 100 SER A C 1
ATOM 795 O O . SER A 1 100 ? -7.720 7.743 -2.817 1.00 88.56 100 SER A O 1
ATOM 797 N N . LEU A 1 101 ? -6.107 6.512 -1.844 1.00 90.31 101 LEU A N 1
ATOM 798 C CA . LEU A 1 101 ? -6.559 5.196 -2.297 1.00 90.31 101 LEU A CA 1
ATOM 799 C C . LEU A 1 101 ? -7.466 4.489 -1.275 1.00 90.31 101 LEU A C 1
ATOM 801 O O . LEU A 1 101 ? -7.935 3.383 -1.548 1.00 90.31 101 LEU A O 1
ATOM 805 N N . GLY A 1 102 ? -7.754 5.131 -0.137 1.00 89.69 102 GLY A N 1
ATOM 806 C CA . GLY A 1 102 ? -8.680 4.649 0.887 1.00 89.69 102 GLY A CA 1
ATOM 807 C C . GLY A 1 102 ? -8.053 3.784 1.983 1.00 89.69 102 GLY A C 1
ATOM 808 O O . GLY A 1 102 ? -8.783 3.048 2.643 1.00 89.69 102 GLY A O 1
ATOM 809 N N . PHE A 1 103 ? -6.734 3.844 2.174 1.00 91.12 103 PHE A N 1
ATOM 810 C CA . PHE A 1 103 ? -6.035 3.123 3.241 1.00 91.12 103 PHE A CA 1
ATOM 811 C C . PHE A 1 103 ? -5.691 4.052 4.402 1.00 91.12 103 PHE A C 1
ATOM 813 O O . PHE A 1 103 ? -5.263 5.185 4.197 1.00 91.12 103 PHE A O 1
ATOM 820 N N . GLU A 1 104 ? -5.843 3.550 5.624 1.00 90.12 104 GLU A N 1
ATOM 821 C CA . GLU A 1 104 ? -5.497 4.279 6.840 1.00 90.12 104 GLU A CA 1
ATOM 822 C C . GLU A 1 104 ? -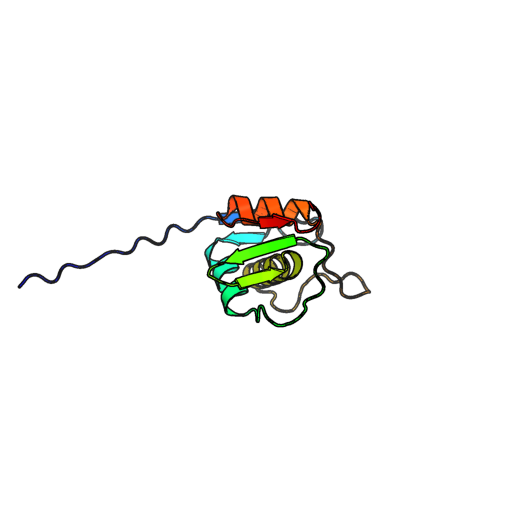4.016 4.088 7.180 1.00 90.12 104 GLU A C 1
ATOM 824 O O . GLU A 1 104 ? -3.487 2.972 7.128 1.00 90.12 104 GLU A O 1
ATOM 829 N N . THR A 1 105 ? -3.342 5.188 7.522 1.00 88.75 105 THR A N 1
ATOM 830 C CA . THR A 1 105 ? -1.946 5.161 7.963 1.00 88.75 105 THR A CA 1
ATOM 831 C C . THR A 1 105 ? -1.833 5.592 9.418 1.00 88.75 105 THR A C 1
ATOM 833 O O . THR A 1 105 ? -2.501 6.524 9.857 1.00 88.75 105 THR A O 1
ATOM 836 N N . ILE A 1 106 ? -0.970 4.914 10.170 1.00 88.62 106 ILE A N 1
ATOM 837 C CA . ILE A 1 106 ? -0.706 5.187 11.582 1.00 88.62 106 ILE A CA 1
ATOM 8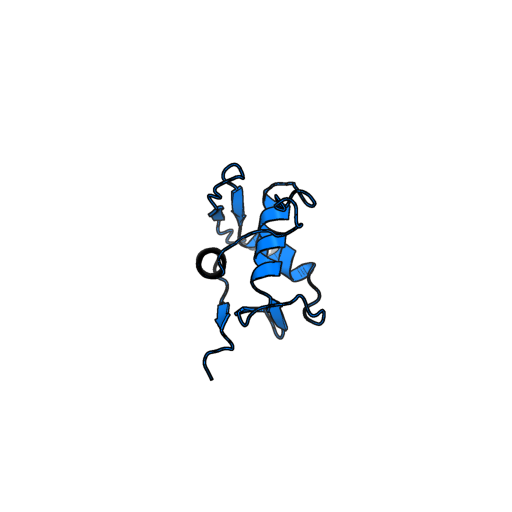38 C C . ILE A 1 106 ? 0.741 5.644 11.771 1.00 88.62 106 ILE A C 1
ATOM 840 O O . ILE A 1 106 ? 1.652 5.175 11.081 1.00 88.62 106 ILE A O 1
ATOM 844 N N . ASN A 1 107 ? 0.954 6.543 12.730 1.00 85.12 107 ASN A N 1
ATOM 845 C CA . ASN A 1 107 ? 2.274 6.975 13.177 1.00 85.12 107 ASN A CA 1
ATOM 846 C C . ASN A 1 107 ? 2.484 6.530 14.630 1.00 85.12 107 ASN A C 1
ATOM 848 O O . ASN A 1 107 ? 1.698 6.894 15.500 1.00 85.12 107 ASN A O 1
ATOM 852 N N . THR A 1 108 ? 3.526 5.743 14.889 1.00 75.69 108 THR A N 1
ATOM 853 C CA . THR A 1 108 ? 3.830 5.202 16.223 1.00 75.69 108 THR A CA 1
ATOM 854 C C . THR A 1 108 ? 4.745 6.103 17.049 1.00 75.69 108 THR A C 1
ATOM 856 O O . THR A 1 108 ? 5.035 5.771 18.187 1.00 75.69 108 THR A O 1
ATOM 859 N N . ASP A 1 109 ? 5.191 7.241 16.508 1.00 67.19 109 ASP A N 1
ATOM 860 C CA . ASP A 1 109 ? 6.027 8.220 17.226 1.00 67.19 109 ASP A CA 1
ATOM 861 C C . ASP A 1 109 ? 5.196 9.220 18.062 1.00 67.19 109 ASP A C 1
ATOM 863 O O . ASP A 1 109 ? 5.716 10.201 18.575 1.00 67.19 109 ASP A O 1
ATOM 867 N N . SER A 1 110 ? 3.874 9.030 18.147 1.00 53.56 110 SER A N 1
ATOM 868 C CA . SER A 1 110 ? 2.942 9.950 18.826 1.00 53.56 110 SER A CA 1
ATOM 869 C C . SER A 1 110 ? 2.597 9.548 20.270 1.00 53.56 110 SER A C 1
ATOM 871 O O . SER A 1 110 ? 1.525 9.918 20.749 1.00 53.56 110 SER A O 1
ATOM 873 N N . GLU A 1 111 ? 3.480 8.813 20.955 1.00 41.34 111 GLU A N 1
ATOM 874 C CA . GLU A 1 111 ? 3.373 8.512 22.399 1.00 41.34 111 GLU A CA 1
ATOM 875 C C . GLU A 1 111 ? 4.225 9.451 23.265 1.00 41.34 111 GLU A C 1
ATOM 877 O O . GLU A 1 111 ? 5.415 9.665 22.940 1.00 41.34 111 GLU A O 1
#

Secondary structure (DSSP, 8-state):
-------------EEEE--SSS--EEEEHHHHHHHHHH--TTS----SSEEEEETTEEEEHHHHHHHHHHHHTT-SS-----TTS-----HHHHHHHHHHTT--EEETT--

Radius of gyration: 15.86 Å; chains: 1; bounding box: 59×35×38 Å

Organism: NCBI:txid370324

Foldseek 3Di:
DDDPDDDDDPPKFWDWDDDPPDDIFIFILVLLVVLVVPDDLPDCPPAPFKWWDDPPGTHHLLSSVVSRRCVRSVNVPPPVDDVPGDNDDDSVVSCVRVVSNPTDMGGRVPD

Sequence (111 aa):
MGKTKIRYEANVTETVLRTARIKSVTVSNVDVLHALATLDPCKNHQSENRYVEYGDHRYALKEIVRRTVARSADEPDSTDADEDGEFQFHSEHGVTLLESLGFETINTDSE

pLDDT: mean 72.86, std 16.27, range [40.59, 91.12]